Protein AF-A0AB73TKL0-F1 (afdb_monomer_lite)

Foldseek 3Di:
DLLVVLVCLLVVLQVQLVVLVVQLVVCVVVVPVVSVVVSVVSNVSSVVSNVVSVVSVVVVD

Structure (mmCIF, N/CA/C/O backbone):
data_AF-A0AB73TKL0-F1
#
_entry.id   AF-A0AB73TKL0-F1
#
loop_
_atom_site.group_PDB
_atom_site.id
_atom_site.type_symbol
_atom_site.label_atom_id
_atom_site.label_alt_id
_atom_site.label_comp_id
_atom_site.label_asym_id
_atom_site.label_entity_id
_atom_site.label_seq_id
_atom_site.pdbx_PDB_ins_code
_atom_site.Cartn_x
_atom_site.Cartn_y
_atom_site.Cartn_z
_atom_site.occupancy
_atom_site.B_iso_or_equiv
_atom_site.auth_seq_id
_atom_site.auth_comp_id
_atom_site.auth_asym_id
_atom_site.auth_atom_id
_atom_site.pdbx_PDB_model_num
ATOM 1 N N . ILE A 1 1 ? -20.108 6.935 13.034 1.00 60.19 1 ILE A N 1
ATOM 2 C CA . ILE A 1 1 ? -19.246 7.782 12.163 1.00 60.19 1 ILE A CA 1
ATOM 3 C C . ILE A 1 1 ? -17.880 7.123 11.977 1.00 60.19 1 ILE A C 1
ATOM 5 O O . ILE A 1 1 ? -17.507 6.873 10.840 1.00 60.19 1 ILE A O 1
ATOM 9 N N . ILE A 1 2 ? -17.195 6.738 13.060 1.00 64.50 2 ILE A N 1
ATOM 10 C CA . ILE A 1 2 ? -15.899 6.030 13.020 1.00 64.50 2 ILE A CA 1
ATOM 11 C C . ILE A 1 2 ? -15.925 4.723 12.203 1.00 64.50 2 ILE A C 1
ATOM 13 O O . ILE A 1 2 ? -15.032 4.502 11.396 1.00 64.50 2 ILE A O 1
ATOM 17 N N . ASP A 1 3 ? -16.993 3.927 12.288 1.00 64.38 3 ASP A N 1
ATOM 18 C CA . ASP A 1 3 ? -17.157 2.706 11.474 1.00 64.38 3 ASP A CA 1
ATOM 19 C C . ASP A 1 3 ? -17.200 2.966 9.956 1.00 64.38 3 ASP A C 1
ATOM 21 O O . ASP A 1 3 ? -16.644 2.222 9.148 1.00 64.38 3 ASP A O 1
ATOM 25 N N . ILE A 1 4 ? -17.856 4.059 9.555 1.00 68.81 4 ILE A N 1
ATOM 26 C CA . ILE A 1 4 ? -17.959 4.471 8.151 1.00 68.81 4 ILE A CA 1
ATOM 27 C C . ILE A 1 4 ? -16.593 4.950 7.658 1.00 68.81 4 ILE A C 1
ATOM 29 O O . ILE A 1 4 ? -16.152 4.530 6.592 1.00 68.81 4 ILE A O 1
ATOM 33 N N . VAL A 1 5 ? -15.893 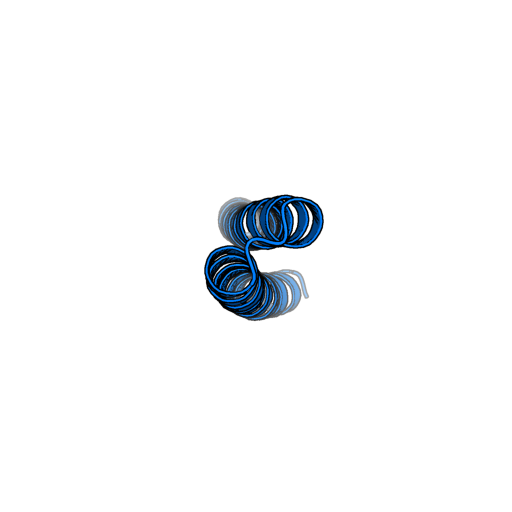5.759 8.457 1.00 72.38 5 VAL A N 1
ATOM 34 C CA . VAL A 1 5 ? -14.541 6.236 8.136 1.00 72.38 5 VAL A CA 1
ATOM 35 C C . VAL A 1 5 ? -13.564 5.064 8.003 1.00 72.38 5 VAL A C 1
ATOM 37 O O . VAL A 1 5 ? -12.829 5.013 7.021 1.00 72.38 5 VAL A O 1
ATOM 40 N N . SER A 1 6 ? -13.612 4.074 8.902 1.00 70.25 6 SER A N 1
ATOM 41 C CA . SER A 1 6 ? -12.793 2.859 8.789 1.00 70.25 6 SER A CA 1
ATOM 42 C C . SER A 1 6 ? -13.093 2.064 7.520 1.00 70.25 6 SER A C 1
ATOM 44 O O . SER A 1 6 ? -12.166 1.636 6.840 1.00 70.25 6 SER A O 1
ATOM 46 N N . LYS A 1 7 ? -14.366 1.889 7.142 1.00 69.50 7 LYS A N 1
ATOM 47 C CA . LYS A 1 7 ? -14.720 1.195 5.889 1.00 69.50 7 LYS A CA 1
ATOM 48 C C . LYS A 1 7 ? -14.177 1.918 4.656 1.00 69.50 7 LYS A C 1
ATOM 50 O O . LYS A 1 7 ? -13.596 1.271 3.786 1.00 69.50 7 LYS A O 1
ATOM 55 N N . PHE A 1 8 ? -14.312 3.242 4.597 1.00 73.56 8 PHE A N 1
ATOM 56 C CA . PHE A 1 8 ? -13.751 4.041 3.505 1.00 73.56 8 PHE A CA 1
ATOM 57 C C . PHE A 1 8 ? -12.221 4.019 3.493 1.00 73.56 8 PHE A C 1
ATOM 59 O O . PHE A 1 8 ? -11.636 3.942 2.418 1.00 73.56 8 PHE A O 1
ATOM 66 N N . ALA A 1 9 ? -11.568 4.021 4.654 1.00 77.81 9 ALA A N 1
ATOM 67 C CA . ALA A 1 9 ? -10.115 3.941 4.750 1.00 77.81 9 ALA A CA 1
ATOM 68 C C . ALA A 1 9 ? -9.572 2.570 4.306 1.00 77.81 9 ALA A C 1
ATOM 70 O O . ALA A 1 9 ? -8.575 2.523 3.594 1.00 77.81 9 ALA A O 1
ATOM 71 N N . VAL A 1 10 ? -10.251 1.458 4.624 1.00 77.19 10 VAL A N 1
ATOM 72 C CA . VAL A 1 10 ? -9.873 0.125 4.110 1.00 77.19 10 VAL A CA 1
ATOM 73 C C . VAL A 1 10 ? -10.019 0.061 2.587 1.00 77.19 10 VAL A C 1
ATOM 75 O O . VAL A 1 10 ? -9.104 -0.394 1.903 1.00 77.19 10 VAL A O 1
ATOM 78 N N . ILE A 1 11 ? -11.146 0.530 2.042 1.00 78.69 11 ILE A N 1
ATOM 79 C CA . ILE A 1 11 ? -11.410 0.490 0.594 1.0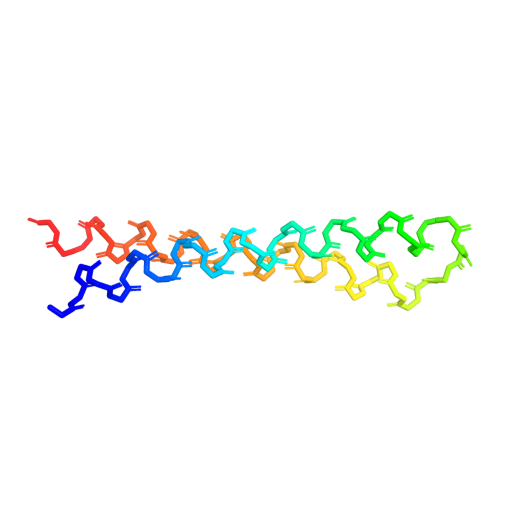0 78.69 11 ILE A CA 1
ATOM 80 C C . ILE A 1 11 ? -10.468 1.443 -0.158 1.00 78.69 11 ILE A C 1
ATOM 82 O O . ILE A 1 11 ? -9.866 1.054 -1.156 1.00 78.69 11 ILE A O 1
ATOM 86 N N . GLY A 1 12 ? -10.293 2.667 0.342 1.00 81.00 12 GLY A N 1
ATOM 87 C CA . GLY A 1 12 ? -9.410 3.676 -0.241 1.00 81.00 12 GLY A CA 1
ATOM 88 C C . GLY A 1 12 ? -7.935 3.290 -0.157 1.00 81.00 12 GLY A C 1
ATOM 89 O O . GLY A 1 12 ? -7.224 3.386 -1.152 1.00 81.00 12 GLY A O 1
ATOM 90 N N . GLY A 1 13 ? -7.481 2.780 0.991 1.00 79.44 13 GLY A N 1
ATOM 91 C CA . GLY A 1 13 ? -6.114 2.289 1.172 1.00 79.44 13 GLY A CA 1
ATOM 92 C C . GLY A 1 13 ? -5.811 1.058 0.318 1.00 79.44 13 GLY A C 1
ATOM 93 O O . GLY A 1 13 ? -4.749 0.986 -0.296 1.00 79.44 13 GLY A O 1
ATOM 94 N N . GLY A 1 14 ? -6.763 0.124 0.210 1.00 81.25 14 GLY A N 1
ATOM 95 C CA . GLY A 1 14 ? -6.638 -1.053 -0.651 1.00 81.25 14 GLY A CA 1
ATOM 96 C C . GLY A 1 14 ? -6.543 -0.677 -2.130 1.00 81.25 14 GLY A C 1
ATOM 97 O O . GLY A 1 14 ? -5.650 -1.148 -2.831 1.00 81.25 14 GLY A O 1
ATOM 98 N N . PHE A 1 15 ? -7.403 0.230 -2.597 1.00 84.75 15 PHE A N 1
ATOM 99 C CA . PHE A 1 15 ? -7.363 0.723 -3.975 1.00 84.75 15 PHE A CA 1
ATOM 100 C C . PHE A 1 15 ? -6.059 1.481 -4.278 1.00 84.75 15 PHE A C 1
ATOM 102 O O . PHE A 1 15 ? -5.452 1.281 -5.330 1.00 84.75 15 PHE A O 1
ATOM 109 N N . TYR A 1 16 ? -5.581 2.293 -3.331 1.00 82.56 16 TYR A N 1
ATOM 110 C CA . TYR A 1 16 ? -4.316 3.019 -3.454 1.00 82.56 16 TYR A CA 1
ATOM 111 C C . TYR A 1 16 ? -3.098 2.080 -3.489 1.00 82.56 16 TYR A C 1
ATOM 113 O O . TYR A 1 16 ? -2.183 2.289 -4.284 1.00 82.56 16 TYR A O 1
ATOM 121 N N . ALA A 1 17 ? -3.111 0.996 -2.704 1.00 78.69 17 ALA A N 1
ATOM 122 C CA . ALA A 1 17 ? -2.063 -0.025 -2.734 1.00 78.69 17 ALA A CA 1
ATOM 123 C C . ALA A 1 17 ? -2.003 -0.758 -4.088 1.00 78.69 17 ALA A C 1
ATOM 125 O O . ALA A 1 17 ? -0.919 -0.956 -4.637 1.00 78.69 17 ALA A O 1
ATOM 126 N N . VAL A 1 18 ? -3.162 -1.122 -4.654 1.00 85.12 18 VAL A N 1
ATOM 127 C CA . VAL A 1 18 ? -3.250 -1.758 -5.982 1.00 85.12 18 VAL A CA 1
ATOM 128 C C . VAL A 1 18 ? -2.739 -0.814 -7.070 1.00 85.12 18 VAL A C 1
ATOM 130 O O . VAL A 1 18 ? -1.968 -1.231 -7.933 1.00 85.12 18 VAL A O 1
ATOM 133 N N . TRP A 1 19 ? -3.104 0.468 -7.008 1.00 84.25 19 TRP A N 1
ATOM 134 C CA . TRP A 1 19 ? -2.598 1.474 -7.941 1.00 84.25 19 TRP A CA 1
ATOM 135 C C . TRP A 1 19 ? -1.074 1.634 -7.852 1.00 84.25 19 TRP A C 1
ATOM 137 O O . TRP A 1 19 ? -0.393 1.634 -8.878 1.00 84.25 19 TRP A O 1
ATOM 147 N N . GLY A 1 20 ? -0.519 1.652 -6.636 1.00 81.69 20 GLY A N 1
ATOM 148 C CA . GLY A 1 20 ? 0.927 1.655 -6.419 1.00 81.69 20 GLY A CA 1
ATOM 149 C C . GLY A 1 20 ? 1.635 0.460 -7.061 1.00 81.69 20 GLY A C 1
ATOM 150 O O . GLY A 1 20 ? 2.688 0.640 -7.669 1.00 81.69 20 GLY A O 1
ATOM 151 N N . ALA A 1 21 ? 1.037 -0.736 -7.010 1.00 81.31 21 ALA A N 1
ATOM 152 C CA . ALA A 1 21 ? 1.566 -1.939 -7.659 1.00 81.31 21 ALA A CA 1
ATOM 153 C C . ALA A 1 21 ? 1.560 -1.853 -9.191 1.00 81.31 21 ALA A C 1
ATOM 155 O O . ALA A 1 21 ? 2.512 -2.300 -9.832 1.00 81.31 21 ALA A O 1
ATOM 156 N N . ILE A 1 22 ? 0.539 -1.221 -9.776 1.00 84.31 22 ILE A N 1
ATOM 157 C CA . ILE A 1 22 ? 0.476 -0.961 -11.220 1.00 84.31 22 ILE A CA 1
ATOM 158 C C . ILE A 1 22 ? 1.584 0.015 -11.636 1.00 84.31 22 ILE A C 1
ATOM 160 O O . ILE A 1 22 ? 2.293 -0.247 -12.607 1.00 84.31 22 ILE A O 1
ATOM 164 N N . VAL 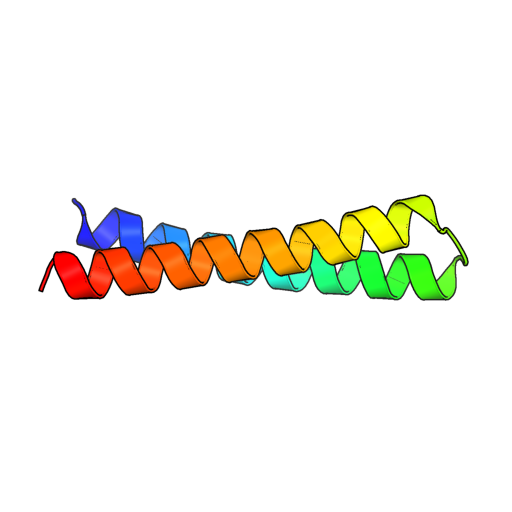A 1 23 ? 1.782 1.104 -10.883 1.00 83.62 23 VAL A N 1
ATOM 165 C CA . VAL A 1 23 ? 2.853 2.083 -11.141 1.00 83.62 23 VAL A CA 1
ATOM 166 C C . VAL A 1 23 ? 4.232 1.435 -11.014 1.00 83.62 23 VAL A C 1
ATOM 168 O O . VAL A 1 23 ? 5.093 1.668 -11.855 1.00 83.62 23 VAL A O 1
ATOM 171 N N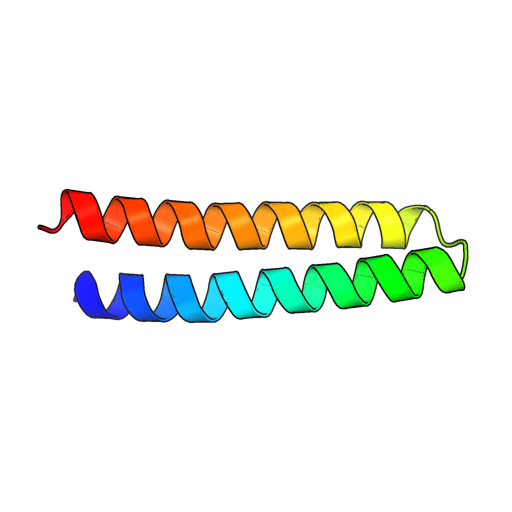 . LEU A 1 24 ? 4.434 0.575 -10.014 1.00 80.81 24 LEU A N 1
ATOM 172 C CA . LEU A 1 24 ? 5.676 -0.179 -9.826 1.00 80.81 24 LEU A CA 1
ATOM 173 C C . LEU A 1 24 ? 5.957 -1.132 -10.997 1.00 80.81 24 LEU A C 1
ATOM 175 O O . LEU A 1 24 ? 7.073 -1.160 -11.507 1.00 80.81 24 LEU A O 1
ATOM 179 N N . GLY A 1 25 ? 4.947 -1.879 -11.453 1.00 82.50 25 GLY A N 1
ATOM 180 C CA . GLY A 1 25 ? 5.066 -2.775 -12.606 1.00 82.50 25 GLY A CA 1
ATOM 181 C C . GLY A 1 25 ? 5.330 -2.030 -13.919 1.00 82.50 25 GLY A C 1
ATOM 182 O O . GLY A 1 25 ? 6.185 -2.445 -14.701 1.00 82.50 25 GLY A O 1
ATOM 183 N N . GLY A 1 26 ? 4.652 -0.900 -14.138 1.00 83.62 26 GLY A N 1
ATOM 184 C CA . GLY A 1 26 ? 4.909 -0.010 -15.275 1.00 83.62 26 GLY A CA 1
ATOM 185 C C . GLY A 1 26 ? 6.315 0.591 -15.234 1.00 83.62 26 GL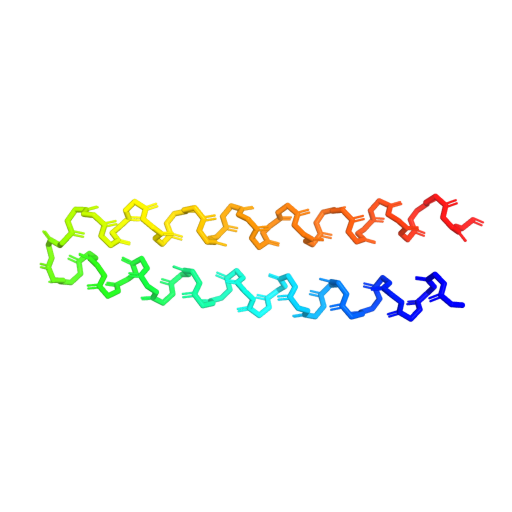Y A C 1
ATOM 186 O O . GLY A 1 26 ? 7.021 0.583 -16.236 1.00 83.62 26 GLY A O 1
ATOM 187 N N . ALA A 1 27 ? 6.776 1.009 -14.056 1.00 79.19 27 ALA A N 1
ATOM 188 C CA . ALA A 1 27 ? 8.111 1.566 -13.880 1.00 79.19 27 ALA A CA 1
ATOM 189 C C . ALA A 1 27 ? 9.237 0.544 -14.086 1.00 79.19 27 ALA A C 1
ATOM 191 O O . ALA A 1 27 ? 10.291 0.901 -14.612 1.00 79.19 27 ALA A O 1
ATOM 192 N N . LEU A 1 28 ? 9.019 -0.716 -13.686 1.00 76.50 28 LEU A N 1
ATOM 193 C CA . LEU A 1 28 ? 9.939 -1.821 -13.968 1.00 76.50 28 LEU A CA 1
ATOM 194 C C . LEU A 1 28 ? 10.019 -2.103 -15.471 1.00 76.50 28 LEU A C 1
ATOM 196 O O . LEU A 1 28 ? 11.109 -2.317 -15.992 1.00 76.50 28 LEU A O 1
ATOM 200 N N . LYS A 1 29 ? 8.880 -2.056 -16.173 1.00 77.62 29 LYS A N 1
ATOM 201 C CA . LYS A 1 29 ? 8.829 -2.202 -17.632 1.00 77.62 29 LYS A CA 1
ATOM 202 C C . LYS A 1 29 ? 9.563 -1.066 -18.352 1.00 77.62 29 LYS A C 1
ATOM 204 O O . LYS A 1 29 ? 10.313 -1.336 -19.283 1.00 77.62 29 LYS A O 1
ATOM 209 N N . ASP A 1 30 ? 9.378 0.173 -17.909 1.00 76.75 30 ASP A N 1
ATOM 210 C CA . ASP A 1 30 ? 9.952 1.356 -18.559 1.00 76.75 30 ASP A CA 1
ATOM 211 C C . ASP A 1 30 ? 11.369 1.704 -18.049 1.00 76.75 30 ASP A C 1
ATOM 213 O O . ASP A 1 30 ? 11.919 2.740 -18.421 1.00 76.75 30 ASP A O 1
ATOM 217 N N . HIS A 1 31 ? 11.976 0.861 -17.192 1.00 66.25 31 HIS A N 1
ATOM 218 C CA . HIS A 1 31 ? 13.271 1.109 -16.527 1.00 66.25 31 HIS A CA 1
ATOM 219 C C . HIS A 1 31 ? 13.363 2.505 -15.876 1.00 66.25 31 HIS A C 1
ATOM 221 O O . HIS A 1 31 ? 14.431 3.112 -15.760 1.00 66.25 31 HIS A O 1
ATOM 227 N N . ASN A 1 32 ? 12.226 3.032 -15.425 1.00 72.69 32 ASN A N 1
ATOM 228 C CA . ASN A 1 32 ? 12.110 4.406 -14.975 1.00 72.69 32 ASN A CA 1
ATOM 229 C C . ASN A 1 32 ? 12.273 4.470 -13.450 1.00 72.69 32 ASN A C 1
ATOM 231 O O . ASN A 1 32 ? 11.301 4.413 -12.692 1.00 72.69 32 ASN A O 1
ATOM 235 N N . GLY A 1 33 ? 13.528 4.573 -12.996 1.00 73.44 33 GLY A N 1
ATOM 236 C CA . GLY A 1 33 ? 13.908 4.578 -11.574 1.00 73.44 33 GLY A CA 1
ATOM 237 C C . GLY A 1 33 ? 13.047 5.479 -10.664 1.00 73.44 33 GLY A C 1
ATOM 238 O O . GLY A 1 33 ? 12.595 5.008 -9.617 1.00 73.44 33 GLY A O 1
ATOM 239 N N . PRO A 1 34 ? 12.724 6.727 -11.059 1.00 78.44 34 PRO A N 1
ATOM 240 C CA . PRO A 1 34 ? 11.857 7.611 -10.275 1.00 78.44 34 PRO A CA 1
ATOM 241 C C . PRO A 1 34 ? 10.414 7.103 -10.113 1.00 78.44 34 PRO A C 1
ATOM 243 O O . PRO A 1 34 ? 9.828 7.225 -9.035 1.00 78.44 34 PRO A O 1
ATOM 246 N N . GLN A 1 35 ? 9.827 6.504 -11.154 1.00 73.88 35 GLN A N 1
ATOM 247 C CA . GLN A 1 35 ? 8.475 5.939 -11.065 1.00 73.88 35 GLN A CA 1
ATOM 248 C C . GLN A 1 35 ? 8.451 4.665 -10.223 1.00 73.88 35 GLN A C 1
ATOM 250 O O . GLN A 1 35 ? 7.470 4.422 -9.526 1.00 73.88 35 GLN A O 1
ATOM 255 N N . MET A 1 36 ? 9.536 3.889 -10.220 1.00 74.12 36 MET A N 1
ATOM 256 C CA . MET A 1 36 ? 9.643 2.688 -9.393 1.00 74.12 36 MET A CA 1
ATOM 257 C C . MET A 1 36 ? 9.665 3.074 -7.912 1.00 74.12 36 MET A C 1
ATOM 259 O O . MET A 1 36 ? 8.925 2.511 -7.109 1.00 74.12 36 MET A O 1
ATOM 263 N N . GLN A 1 37 ? 10.437 4.107 -7.564 1.00 74.81 37 GLN A N 1
ATOM 264 C CA . GLN A 1 37 ? 10.465 4.668 -6.214 1.00 74.81 37 GLN A CA 1
ATOM 265 C C . GLN A 1 37 ? 9.099 5.231 -5.790 1.00 74.81 37 GLN A C 1
ATOM 267 O O . GLN A 1 37 ? 8.668 5.010 -4.657 1.00 74.81 37 GLN A O 1
ATOM 272 N N . SER A 1 38 ? 8.395 5.919 -6.695 1.00 78.88 38 SER A N 1
ATOM 273 C CA . SER A 1 38 ? 7.033 6.408 -6.443 1.00 78.88 38 SER A CA 1
ATOM 274 C C . SER A 1 38 ? 6.033 5.262 -6.243 1.00 78.88 38 SER A C 1
ATOM 276 O O . SER A 1 38 ? 5.236 5.304 -5.309 1.00 78.88 38 SER A O 1
ATOM 278 N N . GLY A 1 39 ? 6.106 4.214 -7.067 1.00 77.31 39 GLY A N 1
ATOM 279 C CA . GLY A 1 39 ? 5.251 3.032 -6.962 1.00 77.31 39 GLY A CA 1
ATOM 280 C C . GLY A 1 39 ? 5.437 2.299 -5.633 1.00 77.31 39 GLY A C 1
ATOM 281 O O . GLY A 1 39 ? 4.451 1.986 -4.969 1.00 77.31 39 GLY A O 1
ATOM 282 N N . ILE A 1 40 ? 6.687 2.107 -5.185 1.00 82.81 40 ILE A N 1
ATOM 283 C CA . ILE A 1 40 ? 6.994 1.500 -3.875 1.00 82.81 40 ILE A CA 1
ATOM 284 C C . ILE A 1 40 ? 6.334 2.304 -2.753 1.00 82.81 40 ILE A C 1
ATOM 286 O O . ILE A 1 40 ? 5.656 1.735 -1.898 1.00 82.81 40 ILE A O 1
ATOM 290 N N . TRP A 1 41 ? 6.470 3.631 -2.777 1.00 82.69 41 TRP A N 1
ATOM 291 C CA . TRP A 1 41 ? 5.864 4.491 -1.763 1.00 82.69 41 TRP A CA 1
ATOM 292 C C . TRP A 1 41 ? 4.336 4.508 -1.803 1.00 82.69 41 TRP A C 1
ATOM 294 O O . TRP A 1 41 ? 3.713 4.618 -0.750 1.00 82.69 41 TRP A O 1
ATOM 304 N N . GLN A 1 42 ? 3.719 4.344 -2.973 1.00 80.62 42 GLN A N 1
ATOM 305 C CA . GLN A 1 42 ? 2.265 4.214 -3.087 1.00 80.62 42 GLN A CA 1
ATOM 306 C C . GLN A 1 42 ? 1.757 2.883 -2.512 1.00 80.62 42 GLN A C 1
ATOM 308 O O . GLN A 1 42 ? 0.742 2.877 -1.816 1.00 80.62 42 GLN A O 1
ATOM 313 N N . ILE A 1 43 ? 2.482 1.773 -2.709 1.00 82.94 43 ILE A N 1
ATOM 314 C CA . ILE A 1 43 ? 2.147 0.489 -2.067 1.00 82.94 43 ILE A CA 1
ATOM 315 C C . ILE A 1 43 ? 2.286 0.595 -0.549 1.00 82.94 43 ILE A C 1
ATOM 317 O O . ILE A 1 43 ? 1.369 0.216 0.178 1.00 82.94 43 ILE A O 1
ATOM 321 N N . VAL A 1 44 ? 3.416 1.121 -0.066 1.00 86.31 44 VAL A N 1
ATOM 322 C CA . VAL A 1 44 ? 3.669 1.286 1.373 1.00 86.31 44 VAL A CA 1
ATOM 323 C C . VAL A 1 44 ? 2.628 2.220 1.991 1.00 86.31 44 VAL A C 1
ATOM 325 O O . VAL A 1 44 ? 2.030 1.880 3.007 1.00 86.31 44 VAL A O 1
ATOM 328 N N . GLY A 1 45 ? 2.339 3.352 1.347 1.00 82.56 45 GLY A N 1
ATOM 329 C CA . GLY A 1 45 ? 1.296 4.283 1.773 1.00 82.56 45 GLY A CA 1
ATOM 330 C C . GLY A 1 45 ? -0.085 3.628 1.829 1.00 82.56 45 GLY A C 1
ATOM 331 O O . GLY A 1 45 ? -0.781 3.757 2.832 1.00 82.56 45 GLY A O 1
ATOM 332 N N . GLY A 1 46 ? -0.460 2.855 0.807 1.00 80.19 46 GLY A N 1
ATOM 333 C CA . GLY A 1 46 ? -1.719 2.108 0.785 1.00 80.19 46 GLY A CA 1
ATOM 334 C C . GLY A 1 46 ? -1.810 1.059 1.899 1.00 80.19 46 GLY A C 1
ATOM 335 O O . GLY A 1 46 ? -2.820 0.991 2.598 1.00 80.19 46 GLY A O 1
ATOM 336 N N . ALA A 1 47 ? -0.736 0.303 2.140 1.00 80.94 47 ALA A N 1
ATOM 337 C CA . ALA A 1 47 ? -0.662 -0.676 3.224 1.00 80.94 47 ALA A CA 1
ATOM 338 C C . ALA A 1 47 ? -0.774 -0.023 4.612 1.00 80.94 47 ALA A C 1
ATOM 340 O O . ALA A 1 47 ? -1.472 -0.545 5.481 1.00 80.94 47 ALA A O 1
ATOM 341 N N . VAL A 1 48 ? -0.150 1.142 4.811 1.00 84.19 48 VAL A N 1
ATOM 342 C CA . VAL A 1 48 ? -0.258 1.918 6.056 1.00 84.19 48 VAL A CA 1
ATOM 343 C C . VAL A 1 48 ? -1.677 2.451 6.256 1.00 84.19 48 VAL A C 1
ATOM 345 O O . VAL A 1 48 ? -2.193 2.371 7.367 1.00 84.19 48 VAL A O 1
ATOM 348 N N . ILE A 1 49 ? -2.347 2.931 5.203 1.00 82.50 49 ILE A N 1
ATOM 349 C CA . ILE A 1 49 ? -3.747 3.382 5.285 1.00 82.50 49 ILE A CA 1
ATOM 350 C C . ILE A 1 49 ? -4.668 2.215 5.677 1.00 82.50 49 ILE A C 1
ATOM 352 O O . ILE A 1 49 ? -5.528 2.372 6.545 1.00 82.50 49 ILE A O 1
ATOM 356 N N . VAL A 1 50 ? -4.461 1.027 5.098 1.00 80.94 50 VAL A N 1
ATOM 357 C CA . VAL A 1 50 ? -5.224 -0.181 5.457 1.00 80.94 50 VAL A CA 1
ATOM 358 C C . VAL A 1 50 ? -4.937 -0.616 6.898 1.00 80.94 50 VAL A C 1
ATOM 360 O O . VAL A 1 50 ? -5.872 -0.923 7.639 1.00 80.94 50 VAL A O 1
ATOM 363 N N . ALA A 1 51 ? -3.673 -0.606 7.329 1.00 78.31 51 ALA A N 1
ATOM 364 C CA . ALA A 1 51 ? -3.285 -0.947 8.697 1.00 78.31 51 ALA A CA 1
ATOM 365 C C . ALA A 1 51 ? -3.853 0.046 9.725 1.00 78.31 51 ALA A C 1
ATOM 367 O O . ALA A 1 51 ? -4.368 -0.365 10.765 1.00 78.31 51 ALA A O 1
ATOM 368 N N . ALA A 1 52 ? -3.834 1.345 9.417 1.00 76.69 52 ALA A N 1
ATOM 369 C CA . ALA A 1 52 ? -4.459 2.374 10.239 1.00 76.69 52 ALA A CA 1
ATOM 370 C C . ALA A 1 52 ? -5.972 2.149 10.344 1.00 76.69 52 ALA A C 1
ATOM 372 O O . ALA A 1 52 ? -6.521 2.200 11.440 1.00 76.69 52 ALA A O 1
ATOM 373 N N . ALA A 1 53 ? -6.647 1.819 9.241 1.00 74.44 53 ALA A N 1
ATOM 374 C CA . ALA A 1 53 ? -8.073 1.506 9.254 1.00 74.44 53 ALA A CA 1
ATOM 375 C C . ALA A 1 53 ? -8.401 0.255 10.095 1.00 74.44 53 ALA A C 1
ATOM 377 O O . ALA A 1 53 ? -9.420 0.221 10.788 1.00 74.44 53 ALA A O 1
ATOM 378 N N . ALA A 1 54 ? -7.523 -0.754 10.087 1.00 68.75 54 ALA A N 1
ATOM 379 C CA . ALA A 1 54 ? -7.639 -1.931 10.947 1.00 68.75 54 ALA A CA 1
ATOM 380 C C . ALA A 1 54 ? -7.453 -1.586 12.438 1.00 68.75 54 ALA A C 1
ATOM 382 O O . ALA A 1 54 ? -8.227 -2.059 13.268 1.00 68.75 54 ALA A O 1
ATOM 383 N N . LEU A 1 55 ? -6.495 -0.714 12.771 1.00 70.25 55 LEU A N 1
ATOM 384 C CA . LEU A 1 55 ? -6.297 -0.200 14.132 1.00 70.25 55 LEU A CA 1
ATOM 385 C C . LEU A 1 55 ? -7.480 0.653 14.606 1.00 70.25 55 LEU A C 1
ATOM 387 O O . LEU A 1 55 ? -7.971 0.456 15.713 1.00 70.25 55 LEU A O 1
ATOM 391 N N . PHE A 1 56 ? -8.011 1.545 13.766 1.00 65.81 56 PHE A N 1
ATOM 392 C CA . PHE A 1 56 ? -9.223 2.304 14.092 1.00 65.81 56 PHE A CA 1
ATOM 393 C C . PHE A 1 56 ? -10.417 1.383 14.340 1.00 65.81 56 PHE A C 1
ATOM 395 O O . PHE A 1 56 ? -11.218 1.647 15.232 1.00 65.81 56 PHE A O 1
ATOM 402 N N . LYS A 1 57 ? -10.523 0.277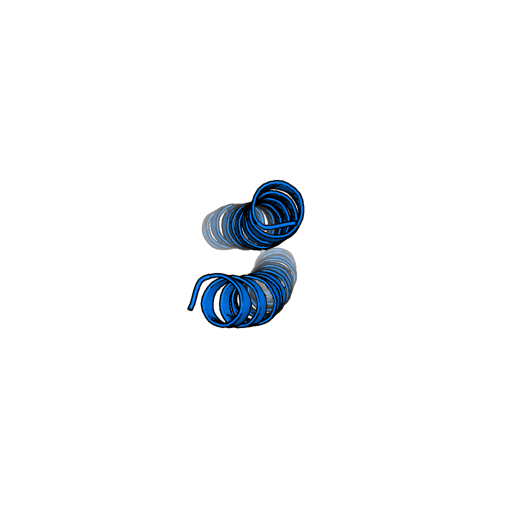 13.595 1.00 62.31 57 LYS A N 1
ATOM 403 C CA . LYS A 1 57 ? -11.556 -0.739 13.815 1.00 62.31 57 LYS A CA 1
ATOM 404 C C . LYS A 1 57 ? -11.357 -1.523 15.120 1.00 62.31 57 LYS A C 1
ATOM 406 O O . LYS A 1 57 ? -12.353 -1.923 15.705 1.00 62.31 57 LYS A O 1
ATOM 411 N N . SER A 1 58 ? -10.119 -1.743 15.580 1.00 59.25 58 SER A N 1
ATOM 412 C CA . SER A 1 58 ? -9.859 -2.441 16.851 1.00 59.25 58 SER A CA 1
ATOM 413 C C . SER A 1 58 ? -9.967 -1.540 18.083 1.00 59.25 58 SER A C 1
ATOM 415 O O . SER A 1 58 ? -10.239 -2.045 19.160 1.00 59.25 58 SER A O 1
ATOM 417 N N . ILE A 1 59 ? -9.721 -0.232 17.948 1.00 58.28 59 ILE A N 1
ATOM 418 C CA . ILE A 1 59 ? -9.853 0.754 19.039 1.00 58.28 59 ILE A CA 1
ATOM 419 C C . ILE A 1 59 ? -11.314 1.209 19.197 1.00 58.28 59 ILE A C 1
ATOM 421 O O . ILE A 1 59 ? -11.721 1.624 20.277 1.00 58.28 59 ILE A O 1
ATOM 425 N N . ALA A 1 60 ? -12.105 1.149 18.124 1.00 51.31 60 ALA A N 1
ATOM 426 C CA . ALA A 1 60 ? -13.531 1.473 18.141 1.00 51.31 60 ALA A CA 1
ATOM 427 C C . ALA A 1 60 ? -14.449 0.287 18.504 1.00 51.31 60 ALA A C 1
ATOM 429 O O . ALA A 1 60 ? -15.669 0.450 18.444 1.00 51.31 60 ALA A O 1
ATOM 430 N N . ALA A 1 61 ? -13.874 -0.880 18.822 1.00 44.50 61 ALA A N 1
ATOM 431 C CA . ALA A 1 61 ? -14.568 -2.058 19.349 1.00 44.50 61 ALA A CA 1
ATOM 432 C C . ALA A 1 61 ? -14.608 -2.013 20.881 1.00 44.50 61 ALA A C 1
ATOM 434 O O . ALA A 1 61 ? -15.648 -2.425 21.440 1.00 44.50 61 ALA A O 1
#

Organism: Enterococcus faecium (NCBI:txid1352)

Radius of gyration: 13.8 Å; chains: 1; bounding box: 33×11×38 Å

Sequence (61 aa):
IIDIVSKFAVIGGGFYAVWGAIVLGGALKDHNGPQMQSGIWQIVGGAVIVAAAALFKSIAA

Secondary structure (DSSP, 8-state):
-HHHHHHHHHHHHHHHHHHHHHHHHHHHHTT-HHHHHHHHHHHHHHHHHHHHHHHHHHH--

pLDDT: mean 75.55, std 8.62, range [44.5, 86.31]